Protein AF-A0A662C3E4-F1 (afdb_monomer_lite)

Radius of gyration: 14.64 Å; chains: 1; bounding box: 36×24×34 Å

Sequence (71 aa):
DQLVSDIGLKELNDLSEMLKKDFGSNNLMEEGIFINDEIEIIAVPTIIIDNPVTLVGMGDTISSVSLVAAR

pLDDT: mean 92.95, std 7.37, range [51.41, 97.75]

Foldseek 3Di:
DFDFDPVLLVVQVVVQVVCCVVPNHDDCNPPQWDDDPPDIGRGDGDGDDPPDPDDPCPVVVVVVCVVVVVD

Secondary structure (DSSP, 8-state):
-PPBPHHHHHHHHHHHHHHHHHH----HHHHSEEE-SS-EEE--PPBPPSS-S--TTHHHHHHHHHHHHT-

Structure (mmCIF, N/CA/C/O backbone):
data_AF-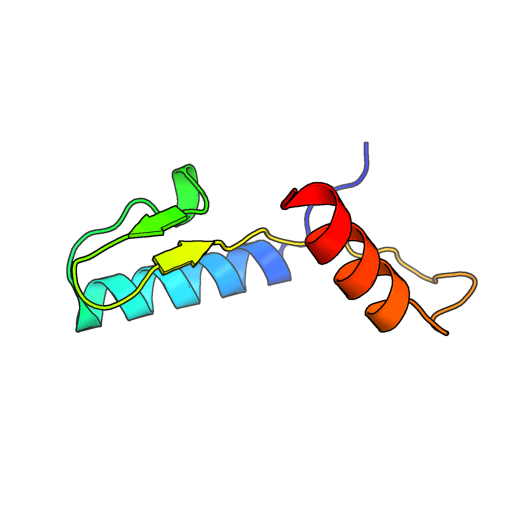A0A662C3E4-F1
#
_entry.id   AF-A0A662C3E4-F1
#
loop_
_atom_site.group_PDB
_atom_site.id
_atom_site.type_symbol
_atom_site.label_atom_id
_atom_site.label_alt_id
_atom_site.label_comp_id
_atom_site.label_asym_id
_atom_site.label_entity_id
_atom_site.label_seq_id
_atom_site.pdbx_PDB_ins_code
_atom_site.Cartn_x
_atom_site.Cartn_y
_atom_site.Cartn_z
_atom_site.occupancy
_atom_site.B_iso_or_equiv
_atom_site.auth_seq_id
_atom_site.auth_comp_id
_atom_site.auth_asym_id
_atom_site.auth_atom_id
_atom_site.pdbx_PDB_model_num
ATOM 1 N N . ASP A 1 1 ? 7.501 -13.161 -13.225 1.00 51.41 1 ASP A N 1
ATOM 2 C CA . ASP A 1 1 ? 6.784 -12.726 -12.014 1.00 51.41 1 ASP A CA 1
ATOM 3 C C . ASP A 1 1 ? 7.635 -11.739 -11.249 1.00 51.41 1 ASP A C 1
ATOM 5 O O . ASP A 1 1 ? 8.817 -12.000 -11.054 1.00 51.41 1 ASP A O 1
ATOM 9 N N . GLN A 1 2 ? 7.082 -10.573 -10.921 1.00 65.75 2 GLN A N 1
ATOM 10 C CA . GLN A 1 2 ? 7.743 -9.605 -10.047 1.00 65.75 2 GLN A CA 1
ATOM 11 C C . GLN A 1 2 ? 7.274 -9.863 -8.613 1.00 65.75 2 GLN A C 1
ATOM 13 O O . GLN A 1 2 ? 6.076 -10.010 -8.379 1.00 65.75 2 GLN A O 1
ATOM 18 N N . LEU A 1 3 ? 8.221 -9.972 -7.681 1.00 80.88 3 LEU A N 1
ATOM 19 C CA . LEU A 1 3 ? 7.934 -10.251 -6.276 1.00 80.88 3 LEU A CA 1
ATOM 20 C C . LEU A 1 3 ? 7.475 -8.971 -5.567 1.00 80.88 3 LEU A C 1
ATOM 22 O O . LEU A 1 3 ? 8.002 -7.885 -5.814 1.00 80.88 3 LEU A O 1
ATOM 26 N N . VAL A 1 4 ? 6.483 -9.111 -4.691 1.00 87.94 4 VAL A N 1
ATOM 27 C CA . VAL A 1 4 ? 6.025 -8.038 -3.799 1.00 87.94 4 VAL A CA 1
ATOM 28 C C . VAL A 1 4 ? 7.127 -7.734 -2.783 1.00 87.94 4 VAL A C 1
ATOM 30 O O . VAL A 1 4 ? 7.856 -8.633 -2.375 1.00 87.94 4 VAL A O 1
ATOM 33 N N . SER A 1 5 ? 7.269 -6.472 -2.378 1.00 90.38 5 SER A N 1
ATOM 34 C CA . SER A 1 5 ? 8.291 -6.085 -1.404 1.00 90.38 5 SER A CA 1
ATOM 35 C C . SER A 1 5 ? 8.031 -6.672 -0.016 1.00 90.38 5 SER A C 1
ATOM 37 O O . SER A 1 5 ? 6.982 -6.415 0.574 1.00 90.38 5 SER A O 1
ATOM 39 N N . ASP A 1 6 ? 9.037 -7.345 0.550 1.00 92.00 6 ASP A N 1
ATOM 40 C CA . ASP A 1 6 ? 9.036 -7.797 1.950 1.00 92.00 6 ASP A CA 1
ATOM 41 C C . ASP A 1 6 ? 8.840 -6.627 2.925 1.00 92.00 6 ASP A C 1
ATOM 43 O O . ASP A 1 6 ? 8.108 -6.738 3.908 1.00 92.00 6 ASP A O 1
ATOM 47 N N . ILE A 1 7 ? 9.458 -5.477 2.628 1.00 93.69 7 ILE A N 1
ATOM 48 C CA . ILE A 1 7 ? 9.277 -4.247 3.407 1.00 93.69 7 ILE A CA 1
ATOM 49 C C . ILE A 1 7 ? 7.826 -3.780 3.284 1.00 93.69 7 ILE A C 1
ATOM 51 O O . ILE A 1 7 ? 7.198 -3.491 4.294 1.00 93.69 7 ILE A O 1
ATOM 55 N N . GLY A 1 8 ? 7.266 -3.770 2.071 1.00 93.81 8 GLY A N 1
ATOM 56 C CA . GLY A 1 8 ? 5.864 -3.407 1.851 1.00 93.81 8 GLY A CA 1
ATOM 57 C C . GLY A 1 8 ? 4.884 -4.281 2.642 1.00 93.81 8 GLY A C 1
ATOM 58 O O . GLY A 1 8 ? 3.946 -3.760 3.238 1.00 93.81 8 GLY A O 1
ATOM 59 N N . LEU A 1 9 ? 5.126 -5.594 2.702 1.00 94.94 9 LEU A N 1
ATOM 60 C CA . LEU A 1 9 ? 4.320 -6.531 3.494 1.00 94.94 9 LEU A CA 1
ATOM 61 C C . LEU A 1 9 ? 4.466 -6.303 5.001 1.00 94.94 9 LEU A C 1
ATOM 63 O O . LEU A 1 9 ? 3.474 -6.343 5.727 1.00 94.94 9 LEU A O 1
ATOM 67 N N . LYS A 1 10 ? 5.687 -6.040 5.477 1.00 96.19 10 LYS A N 1
ATOM 68 C CA . LYS A 1 10 ? 5.934 -5.717 6.884 1.00 96.19 10 LYS A CA 1
ATOM 69 C C . LYS A 1 10 ? 5.194 -4.442 7.297 1.00 96.19 10 LYS A C 1
ATOM 71 O O . LYS A 1 10 ? 4.505 -4.450 8.310 1.00 96.19 10 LYS A O 1
ATOM 76 N N . GLU A 1 11 ? 5.307 -3.370 6.518 1.00 96.38 11 GLU A N 1
ATOM 77 C CA . GLU A 1 11 ? 4.650 -2.097 6.839 1.00 96.38 11 GLU A CA 1
ATOM 78 C C . GLU A 1 11 ? 3.117 -2.210 6.776 1.00 96.38 11 GLU A C 1
ATOM 80 O O . GLU A 1 11 ? 2.422 -1.616 7.599 1.00 96.38 11 GLU A O 1
ATOM 85 N N . LEU A 1 12 ? 2.573 -3.027 5.863 1.00 96.69 12 LEU A N 1
ATOM 86 C CA . LEU A 1 12 ? 1.140 -3.341 5.840 1.00 96.69 12 LEU A CA 1
ATOM 87 C C . LEU A 1 12 ? 0.695 -4.067 7.119 1.00 96.69 12 LEU A C 1
ATOM 89 O O . LEU A 1 12 ? -0.349 -3.741 7.683 1.00 96.69 12 LEU A O 1
ATOM 93 N N . ASN A 1 13 ? 1.499 -5.016 7.602 1.00 97.12 13 ASN A N 1
ATOM 94 C CA . ASN A 1 13 ? 1.230 -5.715 8.855 1.00 97.12 13 ASN A CA 1
ATOM 95 C C . ASN A 1 13 ? 1.287 -4.770 10.061 1.00 97.12 13 ASN A C 1
ATOM 97 O O . ASN A 1 13 ? 0.419 -4.828 10.930 1.00 97.12 13 ASN A O 1
ATOM 101 N N . ASP A 1 14 ? 2.267 -3.868 10.092 1.00 97.44 14 ASP A N 1
ATOM 102 C CA . ASP A 1 14 ? 2.386 -2.862 11.147 1.00 97.44 14 ASP A CA 1
ATOM 103 C C . ASP A 1 14 ? 1.169 -1.911 11.151 1.00 97.44 14 ASP A C 1
ATOM 105 O O . ASP A 1 14 ? 0.632 -1.599 12.217 1.00 97.44 14 ASP A O 1
ATOM 109 N N . LEU A 1 15 ? 0.662 -1.524 9.972 1.00 97.12 15 LEU A N 1
ATOM 110 C CA . LEU A 1 15 ? -0.587 -0.765 9.834 1.00 97.12 15 LEU A CA 1
ATOM 111 C C . LEU A 1 15 ? -1.808 -1.563 10.324 1.00 97.12 15 LEU A C 1
ATOM 113 O O . LEU A 1 15 ? -2.636 -1.026 11.059 1.00 97.12 15 LEU A O 1
ATOM 117 N N . SER A 1 16 ? -1.914 -2.841 9.957 1.00 97.00 16 SER A N 1
ATOM 118 C CA . SER A 1 16 ? -2.993 -3.735 10.401 1.00 97.00 16 SER A CA 1
ATOM 119 C C . SER A 1 16 ? -3.046 -3.861 11.930 1.00 97.00 16 SER A C 1
ATOM 121 O O . SER A 1 16 ? -4.114 -3.737 12.535 1.00 97.00 16 SER A O 1
ATOM 123 N N . GLU A 1 17 ? -1.893 -4.039 12.581 1.00 97.75 17 GLU A N 1
ATOM 124 C CA . GLU A 1 17 ? -1.800 -4.107 14.045 1.00 97.75 17 GLU A CA 1
ATOM 125 C C . GLU A 1 17 ? -2.100 -2.755 14.715 1.00 97.75 17 GLU A C 1
ATOM 127 O O . GLU A 1 17 ? -2.736 -2.721 15.773 1.00 97.75 17 GLU A O 1
ATOM 132 N N . MET A 1 18 ? -1.724 -1.632 14.092 1.00 96.94 18 MET A N 1
ATOM 133 C CA . MET A 1 18 ? -2.118 -0.298 14.557 1.00 96.94 18 MET A CA 1
ATOM 134 C C . MET A 1 18 ? -3.644 -0.134 14.534 1.00 96.94 18 MET A C 1
ATOM 136 O O . MET A 1 18 ? -4.243 0.204 15.555 1.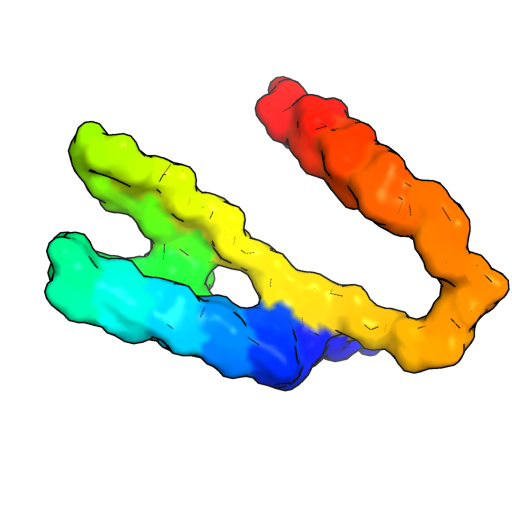00 96.94 18 MET A O 1
ATOM 140 N N . LEU A 1 19 ? -4.292 -0.448 13.408 1.00 96.00 19 LEU A N 1
ATOM 141 C CA . LEU A 1 19 ? -5.752 -0.378 13.290 1.00 96.00 19 LEU A CA 1
ATOM 142 C C . LEU A 1 19 ? -6.446 -1.326 14.264 1.00 96.00 19 LEU A C 1
ATOM 144 O O . LEU A 1 19 ? -7.480 -0.984 14.828 1.00 96.00 19 LEU A O 1
ATOM 148 N N . LYS A 1 20 ? -5.852 -2.493 14.523 1.00 95.56 20 LYS A N 1
ATOM 149 C CA . LYS A 1 20 ? -6.370 -3.454 15.496 1.00 95.56 20 LYS A CA 1
ATOM 150 C C . LYS A 1 20 ? -6.412 -2.904 16.913 1.00 95.56 20 LYS A C 1
ATOM 152 O O . LYS A 1 20 ? -7.351 -3.187 17.657 1.00 95.56 20 LYS A O 1
ATOM 157 N N . LYS A 1 21 ? -5.397 -2.130 17.286 1.00 96.38 21 LYS A N 1
ATOM 158 C CA . LYS A 1 21 ? -5.307 -1.489 18.596 1.00 96.38 21 LYS A CA 1
ATOM 159 C C . LYS A 1 21 ? -6.324 -0.358 18.754 1.00 96.38 21 LYS A C 1
ATOM 161 O O . LYS A 1 21 ? -6.908 -0.239 19.830 1.00 96.38 21 LYS A O 1
ATOM 166 N N . ASP A 1 22 ? -6.526 0.434 17.706 1.00 94.88 22 ASP A N 1
ATOM 167 C CA . ASP A 1 22 ? -7.323 1.662 17.782 1.00 94.88 22 ASP A CA 1
ATOM 168 C C . ASP A 1 22 ? -8.810 1.429 17.453 1.00 94.88 22 ASP A C 1
ATOM 170 O O . ASP A 1 22 ? -9.678 2.041 18.071 1.00 94.88 22 ASP A O 1
ATOM 174 N N . PHE A 1 23 ? -9.114 0.501 16.540 1.00 94.69 23 PHE A N 1
ATOM 175 C CA . PHE A 1 23 ? -10.461 0.261 16.002 1.00 94.69 23 PHE A CA 1
ATOM 176 C C . PHE A 1 23 ? -10.960 -1.187 16.153 1.00 94.69 23 PHE A C 1
ATOM 178 O O . PHE A 1 23 ? -12.099 -1.487 15.797 1.00 94.69 23 PHE A O 1
ATOM 185 N N . GLY A 1 24 ? -10.145 -2.092 16.704 1.00 92.44 24 GLY A N 1
ATOM 186 C CA . GLY A 1 24 ? -10.488 -3.506 16.865 1.00 92.44 24 GLY A CA 1
ATOM 187 C C . GLY A 1 24 ? -10.132 -4.374 15.654 1.00 92.44 24 GLY A C 1
ATOM 188 O O . GLY A 1 24 ? -9.483 -3.937 14.709 1.00 92.44 24 GLY A O 1
ATOM 189 N N . SER A 1 25 ? -10.512 -5.653 15.702 1.00 92.00 25 SER A N 1
ATOM 190 C CA . SER A 1 25 ? -10.124 -6.648 14.690 1.00 92.00 25 SER A CA 1
ATOM 191 C C . SER A 1 25 ? -10.429 -6.196 13.260 1.00 92.00 25 SER A C 1
ATOM 193 O O . SER A 1 25 ? -11.525 -5.710 12.989 1.00 92.00 25 SER A O 1
ATOM 195 N N . ASN A 1 26 ? -9.487 -6.430 12.351 1.00 94.88 26 ASN A N 1
ATOM 196 C CA . ASN A 1 26 ? -9.604 -6.125 10.930 1.00 94.88 26 ASN A CA 1
ATOM 197 C C . ASN A 1 26 ? -8.986 -7.247 10.077 1.00 94.88 26 ASN A C 1
ATOM 199 O O . ASN A 1 26 ? -8.208 -8.046 10.597 1.00 94.88 26 ASN A O 1
ATOM 203 N N . ASN A 1 27 ? -9.323 -7.259 8.785 1.00 94.31 27 ASN A N 1
ATOM 204 C CA . ASN A 1 27 ? -8.823 -8.210 7.783 1.00 94.31 27 ASN A CA 1
ATOM 205 C C . ASN A 1 27 ? -7.918 -7.511 6.748 1.00 94.31 27 ASN A C 1
ATOM 207 O O . ASN A 1 27 ? -7.876 -7.898 5.579 1.00 94.31 27 ASN A O 1
ATOM 211 N N . LEU A 1 28 ? -7.227 -6.427 7.138 1.00 96.19 28 LEU A N 1
ATOM 212 C CA . LEU A 1 28 ? -6.473 -5.598 6.190 1.00 96.19 28 LEU A CA 1
ATOM 213 C C . LEU A 1 28 ? -5.370 -6.403 5.483 1.00 96.19 28 LEU A C 1
ATOM 215 O O . LEU A 1 28 ? -5.095 -6.168 4.310 1.00 96.19 28 LEU A O 1
ATOM 219 N N . MET A 1 29 ? -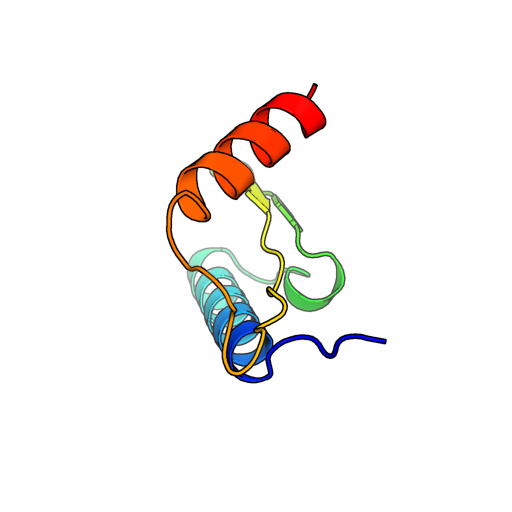4.761 -7.366 6.180 1.00 95.00 29 MET A N 1
ATOM 220 C CA . MET A 1 29 ? -3.706 -8.215 5.620 1.00 95.00 29 MET A CA 1
ATOM 221 C C . MET A 1 29 ? -4.205 -9.165 4.528 1.00 95.00 29 MET A C 1
ATOM 223 O O . MET A 1 29 ? -3.465 -9.416 3.578 1.00 95.00 29 MET A O 1
ATOM 227 N N . GLU A 1 30 ? -5.421 -9.706 4.651 1.00 93.75 30 GLU A N 1
ATOM 228 C CA . GLU A 1 30 ? -5.975 -10.621 3.650 1.00 93.75 30 GLU A CA 1
ATOM 229 C C . GLU A 1 30 ? -6.691 -9.891 2.511 1.00 93.75 30 GLU A C 1
ATOM 231 O O . GLU A 1 30 ? -6.552 -10.275 1.349 1.00 93.75 30 GLU A O 1
ATOM 236 N N . GLU A 1 31 ? -7.467 -8.856 2.835 1.00 95.12 31 GLU A N 1
ATOM 237 C CA . GLU A 1 31 ? -8.367 -8.199 1.882 1.00 95.12 31 GLU A CA 1
ATOM 238 C C . GLU A 1 31 ? -7.772 -6.919 1.281 1.00 95.12 31 GLU A C 1
ATOM 240 O O . GLU A 1 31 ? -8.223 -6.463 0.231 1.00 95.12 31 GLU A O 1
ATOM 245 N N . GLY A 1 32 ? -6.766 -6.321 1.928 1.00 95.56 32 GLY A N 1
ATOM 246 C CA . GLY A 1 32 ? -6.219 -5.014 1.545 1.00 95.56 32 GLY A CA 1
ATOM 247 C C . GLY A 1 32 ? -7.174 -3.847 1.810 1.00 95.56 32 GLY A C 1
ATOM 248 O O . GLY A 1 32 ? -6.879 -2.716 1.425 1.00 95.56 32 GLY A O 1
ATOM 249 N N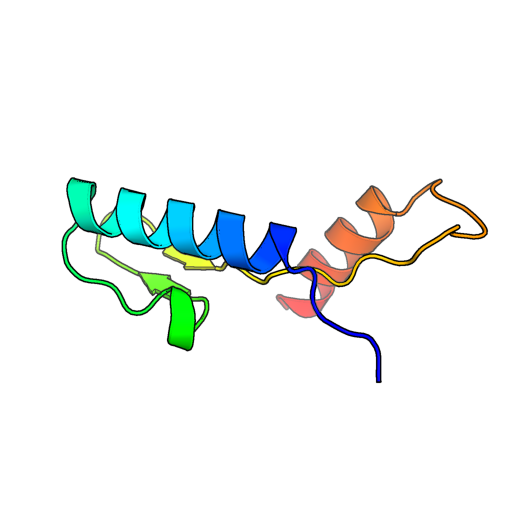 . ILE A 1 33 ? -8.310 -4.107 2.463 1.00 96.44 33 ILE A N 1
ATOM 250 C CA . ILE A 1 33 ? -9.373 -3.139 2.725 1.00 96.44 33 ILE A CA 1
ATOM 251 C C . ILE A 1 33 ? -9.718 -3.159 4.217 1.00 96.44 33 ILE A C 1
ATOM 253 O O . ILE A 1 33 ? -9.892 -4.214 4.823 1.00 96.44 33 ILE A O 1
ATOM 257 N N . PHE A 1 34 ? -9.843 -1.974 4.804 1.00 96.44 34 PHE A N 1
ATOM 258 C CA . PHE A 1 34 ? -10.415 -1.757 6.126 1.00 96.44 34 PHE A CA 1
ATOM 259 C C . PHE A 1 34 ? -11.477 -0.666 6.033 1.00 96.44 34 PHE A C 1
ATOM 261 O O . PHE A 1 34 ? -11.196 0.430 5.553 1.00 96.44 34 PHE A O 1
ATOM 268 N N . ILE A 1 35 ? -12.688 -0.963 6.497 1.00 95.12 35 ILE A N 1
ATOM 269 C CA . ILE A 1 35 ? -13.818 -0.032 6.485 1.00 95.12 35 ILE A CA 1
ATOM 270 C C . ILE A 1 35 ? -14.477 -0.059 7.862 1.00 95.12 35 ILE A C 1
ATOM 272 O O . ILE A 1 35 ? -14.807 -1.130 8.375 1.00 95.12 35 ILE A O 1
ATOM 276 N N . ASN A 1 36 ? -14.699 1.118 8.438 1.00 93.38 36 ASN A N 1
ATOM 277 C CA . ASN A 1 36 ? -15.578 1.314 9.586 1.00 93.38 36 ASN A CA 1
ATOM 278 C C . ASN A 1 36 ? -16.416 2.596 9.400 1.00 93.38 36 ASN A C 1
ATOM 280 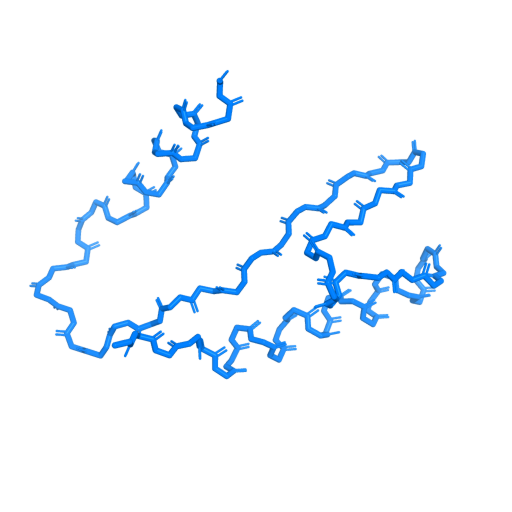O O . ASN A 1 36 ? -16.406 3.203 8.331 1.00 93.38 36 ASN A O 1
ATOM 284 N N . ASP A 1 37 ? -17.149 3.008 10.436 1.00 93.50 37 ASP A N 1
ATOM 285 C CA . ASP A 1 37 ? -18.024 4.189 10.374 1.00 93.50 37 ASP A CA 1
ATOM 286 C C . ASP A 1 37 ? -17.262 5.530 10.291 1.00 93.50 37 ASP A C 1
ATOM 288 O O . ASP A 1 37 ? -17.866 6.566 10.009 1.00 93.50 37 ASP A O 1
ATOM 292 N N . GLU A 1 38 ? -15.951 5.537 10.547 1.00 94.31 38 GLU A N 1
ATOM 293 C CA . GLU A 1 38 ? -15.126 6.748 10.617 1.00 94.31 38 GLU A CA 1
ATOM 294 C C . GLU A 1 38 ? -14.223 6.917 9.391 1.00 94.31 38 GLU A C 1
ATOM 296 O O . GLU A 1 38 ? -14.057 8.034 8.895 1.00 94.31 38 GLU A O 1
ATOM 301 N N . ILE A 1 39 ? -13.618 5.822 8.920 1.00 94.94 39 ILE A N 1
ATOM 302 C CA . ILE A 1 39 ? -12.587 5.814 7.883 1.00 94.94 39 ILE A CA 1
ATOM 303 C C . ILE A 1 39 ? -12.665 4.567 6.992 1.00 94.94 39 ILE A C 1
ATOM 305 O O . ILE A 1 39 ? -13.026 3.469 7.417 1.00 94.94 39 ILE A O 1
ATOM 309 N N . GLU A 1 40 ? -12.225 4.748 5.750 1.00 95.38 40 GLU A N 1
ATOM 310 C CA . GLU A 1 40 ? -11.964 3.682 4.786 1.00 95.38 40 GLU A CA 1
ATOM 311 C C . GLU A 1 40 ? -10.492 3.744 4.370 1.00 95.38 40 GLU A C 1
ATOM 313 O O . GLU A 1 40 ? -9.966 4.806 4.025 1.00 95.38 40 GLU A O 1
ATOM 318 N N . ILE A 1 41 ? -9.817 2.600 4.433 1.00 95.88 41 ILE A N 1
ATOM 319 C CA . ILE A 1 41 ? -8.407 2.441 4.093 1.00 95.88 41 ILE A CA 1
ATOM 320 C C . ILE A 1 41 ? -8.288 1.314 3.074 1.00 95.88 41 ILE A C 1
ATOM 322 O O . ILE A 1 41 ? -8.718 0.190 3.324 1.00 95.88 41 ILE A O 1
ATOM 326 N N . ILE A 1 42 ? -7.634 1.613 1.954 1.00 95.25 42 ILE A N 1
ATOM 327 C CA . ILE A 1 42 ? -7.203 0.629 0.962 1.00 95.25 42 ILE A CA 1
ATOM 328 C C . ILE A 1 42 ? -5.679 0.649 0.947 1.00 95.25 42 ILE A C 1
ATOM 330 O O . ILE A 1 42 ? -5.073 1.698 0.714 1.00 95.25 42 ILE A O 1
ATOM 334 N N . ALA A 1 43 ? -5.054 -0.495 1.202 1.00 95.50 43 ALA A N 1
ATOM 335 C CA . ALA A 1 43 ? -3.607 -0.617 1.274 1.00 95.50 43 ALA A CA 1
ATOM 336 C C . ALA A 1 43 ? -3.123 -1.773 0.396 1.00 95.50 43 ALA A C 1
ATOM 338 O O . ALA A 1 43 ? -3.577 -2.908 0.516 1.00 95.50 43 ALA A O 1
ATOM 339 N N . VAL A 1 44 ? -2.184 -1.468 -0.500 1.00 93.00 44 VAL A N 1
ATOM 340 C CA . VAL A 1 44 ? -1.623 -2.429 -1.454 1.00 93.00 44 VAL A CA 1
ATOM 341 C C . VAL A 1 44 ? -0.099 -2.385 -1.344 1.00 93.00 44 VAL A C 1
ATOM 343 O O . VAL A 1 44 ? 0.489 -1.322 -1.569 1.00 93.00 44 VAL A O 1
ATOM 346 N N . PRO A 1 45 ? 0.568 -3.503 -1.007 1.00 93.19 45 PRO A N 1
ATOM 347 C CA . PRO A 1 45 ? 2.020 -3.549 -0.954 1.00 93.19 45 PRO A CA 1
ATOM 348 C C . PRO A 1 45 ? 2.581 -3.448 -2.376 1.00 93.19 45 PRO A C 1
ATOM 350 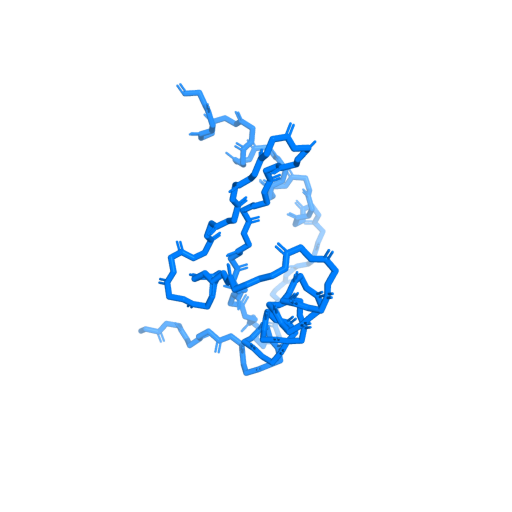O O . PRO A 1 45 ? 2.116 -4.111 -3.306 1.00 93.19 45 PRO A O 1
ATOM 353 N N . THR A 1 46 ? 3.579 -2.590 -2.563 1.00 93.50 46 THR A N 1
ATOM 354 C CA . THR A 1 46 ? 4.127 -2.302 -3.889 1.00 93.50 46 THR A CA 1
ATOM 355 C C . THR A 1 46 ? 5.208 -3.301 -4.296 1.00 93.50 46 THR A C 1
ATOM 357 O O . THR A 1 46 ? 5.828 -3.991 -3.481 1.00 93.50 46 THR A O 1
ATOM 360 N N . ILE A 1 47 ? 5.451 -3.363 -5.602 1.00 93.38 47 ILE A N 1
ATOM 361 C CA . ILE A 1 47 ? 6.600 -4.052 -6.181 1.00 93.38 47 ILE A CA 1
ATOM 362 C C . ILE A 1 47 ? 7.754 -3.053 -6.258 1.00 93.38 47 ILE A C 1
ATOM 364 O O . ILE A 1 47 ? 7.588 -1.945 -6.773 1.00 93.38 47 ILE A O 1
ATOM 368 N N . ILE A 1 48 ? 8.928 -3.457 -5.777 1.00 90.88 48 ILE A N 1
ATOM 369 C CA . ILE A 1 48 ? 10.149 -2.654 -5.866 1.00 90.88 48 ILE A CA 1
ATOM 370 C C . ILE A 1 48 ? 11.000 -3.192 -7.010 1.00 90.88 48 ILE A C 1
ATOM 372 O O . ILE A 1 48 ? 11.296 -4.382 -7.079 1.00 90.88 48 ILE A O 1
ATOM 376 N N . ILE A 1 49 ? 11.368 -2.298 -7.924 1.00 90.56 49 ILE A N 1
ATOM 377 C CA . ILE A 1 49 ? 12.250 -2.616 -9.042 1.00 90.56 49 ILE A CA 1
ATOM 378 C C . ILE A 1 49 ? 13.669 -2.218 -8.660 1.00 90.56 49 ILE A C 1
ATOM 380 O O . ILE A 1 49 ? 13.947 -1.035 -8.452 1.00 90.56 49 ILE A O 1
ATOM 384 N N . ASP A 1 50 ? 14.566 -3.198 -8.612 1.00 90.94 50 ASP A N 1
ATOM 385 C CA . ASP A 1 50 ? 15.986 -2.945 -8.401 1.00 90.94 50 ASP A CA 1
ATOM 386 C C . ASP A 1 50 ? 16.600 -2.264 -9.628 1.00 90.94 50 ASP A C 1
ATOM 388 O O . ASP A 1 50 ? 16.434 -2.720 -10.760 1.00 90.94 50 ASP A O 1
ATOM 392 N N . ASN A 1 51 ? 17.356 -1.189 -9.393 1.00 92.19 51 ASN A N 1
ATOM 393 C CA . ASN A 1 51 ? 18.038 -0.395 -10.424 1.00 92.19 51 ASN A CA 1
ATOM 394 C C . ASN A 1 51 ? 17.101 0.093 -11.554 1.00 92.19 51 ASN A C 1
ATOM 396 O O . ASN A 1 51 ? 17.292 -0.263 -12.722 1.00 92.19 51 ASN A O 1
ATOM 400 N N . PRO A 1 52 ? 16.088 0.922 -11.242 1.00 92.44 52 PRO A N 1
ATOM 401 C CA . PRO A 1 52 ? 15.169 1.431 -12.250 1.00 92.44 52 PRO A CA 1
ATOM 402 C C . PRO A 1 52 ? 15.895 2.347 -13.244 1.00 92.44 52 PRO A C 1
ATOM 404 O O . PRO A 1 52 ? 16.741 3.157 -12.869 1.00 92.44 52 PRO A O 1
ATOM 407 N N . VAL A 1 53 ? 15.525 2.252 -14.525 1.00 95.62 53 VAL A N 1
ATOM 408 C CA . VAL A 1 53 ? 16.122 3.056 -15.611 1.00 95.62 53 VAL A CA 1
ATOM 409 C C . VAL A 1 53 ? 15.854 4.555 -15.421 1.00 95.62 53 VAL A C 1
ATOM 411 O O . VAL A 1 53 ? 16.680 5.391 -15.776 1.00 95.62 53 VAL A O 1
ATOM 414 N N . THR A 1 54 ? 14.696 4.902 -14.855 1.00 95.00 54 THR A N 1
ATOM 415 C CA . THR A 1 54 ? 14.315 6.272 -14.503 1.00 95.00 54 THR A CA 1
ATOM 416 C C . THR A 1 54 ? 13.402 6.267 -13.281 1.00 95.00 54 THR A C 1
ATOM 418 O O . THR A 1 54 ? 12.615 5.340 -13.095 1.00 95.00 54 THR A O 1
ATOM 421 N N . LEU A 1 55 ? 13.502 7.319 -12.469 1.00 94.88 55 LEU A N 1
ATOM 422 C CA . LEU A 1 55 ? 12.629 7.584 -11.318 1.00 94.88 55 LEU A CA 1
ATOM 423 C C . LEU A 1 55 ? 11.717 8.803 -11.536 1.00 94.88 55 LEU A C 1
ATOM 425 O O . LEU A 1 55 ? 10.817 9.075 -10.741 1.00 94.88 55 LEU A O 1
ATOM 429 N N . VAL A 1 56 ? 11.961 9.573 -12.599 1.00 96.94 56 VAL A N 1
ATOM 430 C CA . VAL A 1 56 ? 11.259 10.836 -12.850 1.00 96.94 56 VAL A CA 1
ATOM 431 C C . VAL A 1 56 ? 9.824 10.548 -13.285 1.00 96.94 56 VAL A C 1
ATOM 433 O O . VAL A 1 56 ? 9.598 9.735 -14.177 1.00 96.94 56 VAL A O 1
ATOM 436 N N . GLY A 1 57 ? 8.857 11.226 -12.661 1.00 95.75 57 GLY A N 1
ATOM 437 C CA . GLY A 1 57 ? 7.434 11.110 -13.000 1.00 95.75 57 GLY A CA 1
ATOM 438 C C . GLY A 1 57 ? 6.744 9.846 -12.478 1.00 95.75 57 GLY A C 1
ATOM 439 O O . GLY A 1 57 ? 5.575 9.620 -12.790 1.00 95.75 57 GLY A O 1
ATOM 440 N N . MET A 1 58 ? 7.416 9.017 -11.666 1.00 95.12 58 MET A N 1
ATOM 441 C CA . MET A 1 58 ? 6.787 7.825 -11.078 1.00 95.12 58 MET A CA 1
ATOM 442 C C . MET A 1 58 ? 5.583 8.187 -10.199 1.00 95.12 58 MET A C 1
ATOM 444 O O . MET A 1 58 ? 4.534 7.564 -10.322 1.00 95.12 58 MET A O 1
ATOM 448 N N . GLY A 1 59 ? 5.702 9.226 -9.364 1.00 94.69 59 GLY A N 1
ATOM 449 C CA . GLY A 1 59 ? 4.601 9.693 -8.512 1.00 94.69 59 GLY A CA 1
ATOM 450 C C . GLY A 1 59 ? 3.409 10.226 -9.311 1.00 94.69 59 GLY A C 1
ATOM 451 O O . GLY A 1 59 ? 2.262 9.906 -8.991 1.00 94.69 59 GLY A O 1
ATOM 452 N N . ASP A 1 60 ? 3.680 10.962 -10.393 1.00 96.81 60 ASP A N 1
ATOM 453 C CA . ASP A 1 60 ? 2.648 11.464 -11.309 1.00 96.81 60 ASP A CA 1
ATOM 454 C C . ASP A 1 60 ? 1.927 10.309 -12.003 1.00 96.81 60 ASP A C 1
ATOM 456 O O . ASP A 1 60 ? 0.701 10.311 -12.120 1.00 96.81 60 ASP A O 1
ATOM 460 N N . THR A 1 61 ? 2.689 9.295 -12.421 1.00 95.94 61 THR A N 1
ATOM 461 C CA . THR A 1 61 ? 2.158 8.096 -13.073 1.00 95.94 61 THR A CA 1
ATOM 462 C C . THR A 1 61 ? 1.260 7.317 -12.118 1.00 95.94 61 THR A C 1
ATOM 464 O O . THR A 1 61 ? 0.130 7.005 -12.482 1.00 95.94 61 THR A O 1
ATOM 467 N N . ILE A 1 62 ? 1.715 7.058 -10.885 1.00 95.94 62 ILE A N 1
ATOM 468 C CA . ILE A 1 62 ? 0.925 6.352 -9.865 1.00 95.94 62 ILE A CA 1
ATOM 469 C C . ILE A 1 62 ? -0.366 7.121 -9.576 1.00 95.94 62 ILE A C 1
ATOM 471 O O . ILE A 1 62 ? -1.450 6.555 -9.669 1.00 95.94 62 ILE A O 1
ATOM 475 N N . SER A 1 63 ? -0.270 8.422 -9.298 1.00 95.81 63 SER A N 1
ATOM 476 C CA . SER A 1 63 ? -1.437 9.236 -8.941 1.00 95.81 63 SER A CA 1
ATOM 477 C C . SER A 1 63 ? -2.446 9.335 -10.089 1.00 95.81 63 SER A C 1
ATOM 479 O O . SER A 1 63 ? -3.650 9.214 -9.868 1.00 95.81 63 SER A O 1
ATOM 481 N N . SER A 1 64 ? -1.969 9.507 -11.327 1.00 96.81 64 SER A N 1
ATOM 482 C CA . SER A 1 64 ? -2.834 9.604 -12.509 1.00 96.81 64 SER A CA 1
ATOM 483 C C . SER A 1 64 ? -3.531 8.282 -12.815 1.00 96.81 64 SER A C 1
ATOM 485 O O . SER A 1 64 ? -4.731 8.277 -13.082 1.00 96.81 64 SER A O 1
ATOM 487 N N . VAL A 1 65 ? -2.804 7.161 -12.754 1.00 95.62 65 VAL A N 1
ATOM 488 C CA . VAL A 1 65 ? -3.385 5.830 -12.974 1.00 95.62 65 VAL A CA 1
ATOM 489 C C . VAL A 1 65 ? -4.406 5.514 -11.890 1.00 95.62 65 VAL A C 1
ATOM 491 O O . VAL A 1 65 ? -5.514 5.126 -12.237 1.00 95.62 65 VAL A O 1
ATOM 494 N N . SER A 1 66 ? -4.090 5.741 -10.612 1.00 93.62 66 SER A N 1
ATOM 495 C CA . SER A 1 66 ? -5.036 5.508 -9.515 1.00 93.62 66 SER A CA 1
ATOM 496 C C . SER A 1 66 ? -6.312 6.333 -9.676 1.00 93.62 66 SER A C 1
ATOM 498 O O . SER A 1 66 ? -7.404 5.807 -9.500 1.00 93.62 66 SER A O 1
ATOM 500 N N . LEU A 1 67 ? -6.200 7.606 -10.073 1.00 94.88 67 LEU A N 1
ATOM 501 C CA . LEU A 1 67 ? -7.362 8.470 -10.287 1.00 94.88 67 LEU A CA 1
ATOM 502 C C . LEU A 1 67 ? -8.221 8.026 -11.479 1.00 94.88 67 LEU A C 1
ATOM 504 O O . LEU A 1 67 ? -9.447 8.066 -11.405 1.00 94.88 67 LEU A O 1
ATOM 508 N N . VAL A 1 68 ? -7.590 7.641 -12.591 1.00 95.38 68 VAL A N 1
ATOM 509 C CA . VAL A 1 68 ? -8.306 7.204 -13.799 1.00 95.38 68 VAL A CA 1
ATOM 510 C C . VAL A 1 68 ? -8.919 5.819 -13.607 1.00 95.38 68 VAL A C 1
ATOM 512 O O . VAL A 1 68 ? -10.034 5.602 -14.061 1.00 95.38 68 VAL A O 1
ATOM 515 N N . ALA A 1 69 ? -8.223 4.903 -12.932 1.00 92.19 69 ALA A N 1
ATOM 516 C CA . ALA A 1 69 ? -8.698 3.548 -12.664 1.00 92.19 69 ALA A CA 1
ATOM 517 C C . ALA A 1 69 ? -9.775 3.486 -11.570 1.00 92.19 69 ALA A C 1
ATOM 519 O O . ALA A 1 69 ? -10.537 2.528 -11.530 1.00 92.19 69 ALA A O 1
ATOM 520 N N . ALA A 1 70 ? -9.846 4.492 -10.692 1.00 86.88 70 ALA A N 1
ATOM 521 C CA . ALA A 1 70 ? -10.911 4.620 -9.697 1.00 86.88 70 ALA A CA 1
ATOM 522 C C . ALA A 1 70 ? -12.257 5.084 -10.291 1.00 86.88 70 ALA A C 1
ATOM 524 O O . ALA A 1 70 ? -13.241 5.181 -9.557 1.00 86.88 70 ALA A O 1
ATOM 525 N N . ARG A 1 71 ? -12.302 5.413 -11.589 1.00 65.50 71 ARG A N 1
ATOM 526 C CA . ARG A 1 71 ? -13.538 5.692 -12.329 1.00 65.50 71 ARG A CA 1
ATOM 527 C C . ARG A 1 71 ? -14.077 4.439 -12.999 1.00 65.50 71 ARG A C 1
ATOM 529 O O . ARG A 1 71 ? -15.320 4.317 -13.023 1.00 65.50 71 ARG A O 1
#

=== Feature glossary ===
Feature key, reading from the visual/contextual features back to the raw sequence:

Rendered structure images. Structure images are PyMOL renders from six orthogonal camera directions. Cartoon representation draws helices as coils and strands as arrows; sticks shows the backbone as bonds; surface shows the solvent-excluded envelope. Rainbow coloring maps sequence position to hue (blue→red, N→C); chain coloring assigns a distinct color per polypeptide.

Contact-map, Ramachandran, and PAE plots. Three diagnostic plots accompany the record. The Cα contact map visualizes the tertiary structure as a 2D adjacency matrix (8 Å cutoff, sequence-local contacts suppressed). The Ramachandran plot shows the distribution of backbone (φ, ψ) torsions, with points in the α and β basins reflecting secondary structure content. The PAE plot shows AlphaFold's inter-residue confidence as a color matrix.

InterPro / GO / CATH / organism. The annotation block draws on four external resources. InterPro: which protein families and domains the sequence belongs to. GO: standardized terms for what the protein does, what process it participates in, and where in the cell it acts. CATH: which structural fold it has in the CATH hierarchy. Organism: the species of origin.

Nearest PDB structures. Structural nearest neighbors (via Foldseek easy-search vs the PDB). Reported per hit: target PDB id, E-value, and alignment TM-score. A TM-score above ~0.5 is the conventional threshold for 'same fold'.

Predicted aligned error. Predicted aligned error is AlphaFold's pairwise confidence. Unlike pLDDT (per-residue), PAE is per-residue-pair and captures whether two parts of the structure are correctly placed relative to each other. Units are ångströms of expected positional error.

Solvent-accessible surface area. SASA measures how much of the protein is reachable by solvent. It is computed by rolling a water-sized probe over the atomic surface and summing the exposed area (Å²). Per-residue SASA distinguishes core (buried, low SASA) from surface (exposed, high SASA) residues; total SASA is a whole-molecule size measure.

B-factor. Crystallographic B-factors measure how much each atom's electron density is smeared out, in Å². They rise in mobile loops and surface residues and fall in the buried interior. In AlphaFold models this column is repurposed to hold pLDDT instead.

pLDDT. For AlphaFold models, the B-factor field carries pLDDT — the model's own estimate of local accuracy on a 0–100 scale. Regions with pLDDT<50 should be treated as essentially unmodeled; they often correspond to intrinsically disordered segments.

Backbone torsions (φ/ψ). φ (phi) and ψ (psi) are the two rotatable backbone dihedrals per residue: φ is the C(i-1)–N–Cα–C torsion, ψ is the N–Cα–C–N(i+1) torsion, both in degrees on (−180°, 180°]. α-helical residues cluster near (−60°, −45°); β-strand residues near (−120°, +130°). A Ramachandran plot is simply a scatter of (φ, ψ) for every residue.

Radius of gyration, Cα contacts, bounding box. Radius of gyration (Rg) is the root-mean-square distance of Cα atoms from their centroid — a single number for overall size and compactness. A globular domain of N residues has Rg ≈ 2.2·N^0.38 Å; an extended or disordered chain has a much larger Rg. The Cα contact count is the number of residue pairs whose Cα atoms are within 8 Å and are more than four positions apart in sequence — a standard proxy for tertiary packing density. The bounding box is the smallest axis-aligned box enclosing all Cα atoms.

Secondary structure (3-state, P-SEA). Three-state secondary structure (P-SEA) collapses the eight DSSP classes into helix (a), strand (b), and coil (c). P-SEA assigns these from Cα geometry alone — distances and angles — without requiring backbone oxygens, so it works on any Cα trace.

Secondary structure (8-state, DSSP). Secondary structure is the local, repeating backbone conformation. DSSP classifies it into eight states by reading the hydrogen-bond network: three helix types (H, G, I), two β types (E, B), two non-regular types (T, S), and unstructured coil (-).

Foldseek 3Di. The Foldseek 3Di string encodes local tertiary geometry as a 20-letter alphabet — one character per residue — derived from the relative positions of nearby Cα atoms. Unlike the amino-acid sequence, 3Di is a direct function of the 3D structure, so two proteins with the same fold have similar 3Di strings even at low sequence identity.

mmCIF coordinates. Structure coordinates are given as an mmCIF _atom_site loop: one row per atom with element, residue name, chain id, sequence number, and x/y/z position in Å. Only the four main-chain atoms per residue are included here; side chains are omitted to keep the record compact.

Sequence. This is the polypeptide sequence — one letter per residue, N-terminus first. Length ranges from a few dozen residues for small domains to over a thousand for large multi-domain proteins.